Protein AF-I3EHQ7-F1 (afdb_monomer_lite)

pLDDT: mean 79.6, std 16.97, range [41.03, 95.06]

Foldseek 3Di:
DDDPDPDPVVVCPPCLQVVVVPDPDLDQPLLVLLVVCVVVVVPDDPDDDGVNLLVSQVSLVVRCVSQQQWDADPVQWIDGDPPDDDSDPQSVLLSVLCVPDPDIDGPVVLSCLCCQVDPDPVSVSNHDPPSSVVSVVVCVVVVD

Radius of gyration: 16.68 Å; chains: 1; bounding box: 51×44×39 Å

InterPro domains:
  IPR008628 Golgi phosphoprotein 3-like [PF05719] (33-142)
  IPR008628 Golgi phosphoprotein 3-like [PTHR12704] (27-142)
  IPR038261 Golgi phosphoprotein 3-like domain superfamily [G3DSA:1.10.3630.10] (20-144)

Secondary structure (DSSP, 8-state):
----PPPTTTT-TT-HHHHHTT------HHHHHHHHHHHTT----TTS--HHHHHHHHHHHHHHHHTTSEEE-TTSEEEE-TTPPP--HHHHHHHHHHHT-SS-EEHHHHHHHHHT----GGGGGG---SHHHHHHHHHHHTT-

Sequence (144 aa):
MDEFSPRRRDVKQENAFSSLKRLKTDLNLSEILVVFTTASGQLSIPGMYDPISMTLRALLLCELVLRGGITIDSSGIISVRDGYMFIDELHDEVYHNIKKAVNPKPIKSWLLLLNGETYSIKKDKYHIRNTRKRVGKSLVEKKY

Structure (mmCIF, N/CA/C/O backbone):
data_AF-I3EHQ7-F1
#
_entry.id   AF-I3EHQ7-F1
#
loop_
_atom_site.group_PDB
_atom_site.id
_atom_site.type_symbol
_atom_site.label_atom_id
_atom_site.label_alt_id
_atom_site.label_comp_id
_atom_site.label_asym_id
_atom_site.label_entity_id
_atom_site.label_seq_id
_atom_site.pdbx_PDB_ins_code
_atom_site.Cartn_x
_atom_site.Cartn_y
_atom_site.Cartn_z
_atom_site.occupancy
_atom_site.B_iso_or_equiv
_atom_site.auth_seq_id
_atom_site.auth_comp_id
_atom_site.auth_asym_id
_atom_site.auth_atom_id
_atom_site.pdbx_PDB_model_num
ATOM 1 N N . MET A 1 1 ? -33.956 -18.054 -5.847 1.00 41.03 1 MET A N 1
ATOM 2 C CA . MET A 1 1 ? -33.035 -17.352 -4.928 1.00 41.03 1 MET A CA 1
ATOM 3 C C . MET A 1 1 ? -32.114 -18.435 -4.404 1.00 41.03 1 MET A C 1
ATOM 5 O O . MET A 1 1 ? -32.475 -19.112 -3.456 1.00 41.03 1 MET A O 1
ATOM 9 N N . ASP A 1 2 ? -31.026 -18.710 -5.123 1.00 42.16 2 ASP A N 1
ATOM 10 C CA . ASP A 1 2 ? -30.094 -19.769 -4.734 1.00 42.16 2 ASP A CA 1
ATOM 11 C C . ASP A 1 2 ? -29.138 -19.224 -3.678 1.00 42.16 2 ASP A C 1
ATOM 13 O O . ASP A 1 2 ? -28.366 -18.294 -3.917 1.00 42.16 2 ASP A O 1
ATOM 17 N N . GLU A 1 3 ? -29.262 -19.784 -2.483 1.00 50.78 3 GLU A N 1
ATOM 18 C CA . GLU A 1 3 ? -28.433 -19.514 -1.322 1.00 50.78 3 GLU A CA 1
ATOM 19 C C . GLU A 1 3 ? -26.996 -19.957 -1.629 1.00 50.78 3 GLU A C 1
ATOM 21 O O . GLU A 1 3 ? -26.693 -21.146 -1.756 1.00 50.78 3 GLU A O 1
ATOM 26 N N . PHE A 1 4 ? -26.099 -18.985 -1.812 1.00 51.16 4 PHE A N 1
ATOM 27 C CA . PHE A 1 4 ? -24.682 -19.233 -2.053 1.00 51.16 4 PHE A CA 1
ATOM 28 C C . PHE A 1 4 ? -24.035 -19.758 -0.765 1.00 51.16 4 PHE A C 1
ATOM 30 O O . PHE A 1 4 ? -23.437 -19.012 0.005 1.00 51.16 4 PHE 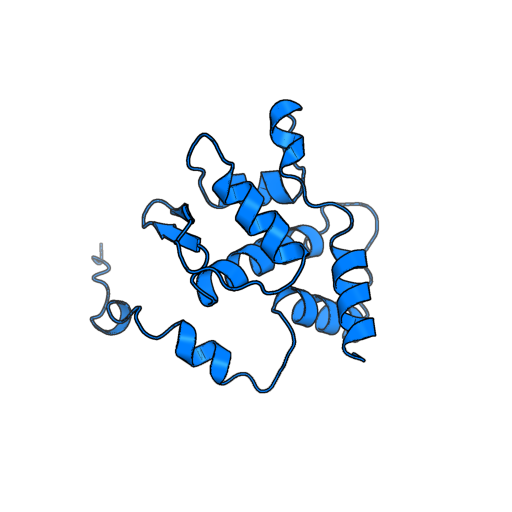A O 1
ATOM 37 N N . SER A 1 5 ? -24.178 -21.058 -0.510 1.00 56.75 5 SER A N 1
ATOM 38 C CA . SER A 1 5 ? -23.420 -21.743 0.534 1.00 56.75 5 SER A CA 1
ATOM 39 C C . SER A 1 5 ? -21.959 -21.885 0.086 1.00 56.75 5 SER A C 1
ATOM 41 O O . SER A 1 5 ? -21.703 -22.538 -0.935 1.00 56.75 5 SER A O 1
ATOM 43 N N . PRO A 1 6 ? -20.982 -21.307 0.811 1.00 49.19 6 PRO A N 1
ATOM 44 C CA . PRO A 1 6 ? -19.573 -21.461 0.469 1.00 49.19 6 PRO A CA 1
ATOM 45 C C . PRO A 1 6 ? -19.185 -22.942 0.537 1.00 49.19 6 PRO A C 1
ATOM 47 O O . PRO A 1 6 ? -19.549 -23.671 1.466 1.00 49.19 6 PRO A O 1
ATOM 50 N N . ARG A 1 7 ? -18.468 -23.431 -0.480 1.00 48.28 7 ARG A N 1
ATOM 51 C CA . ARG A 1 7 ? -18.091 -24.850 -0.554 1.00 48.28 7 ARG A CA 1
ATOM 52 C C . ARG A 1 7 ? -16.990 -25.083 0.478 1.00 48.28 7 ARG A C 1
ATOM 54 O O . ARG A 1 7 ? -16.120 -24.243 0.647 1.00 48.28 7 ARG A O 1
ATOM 61 N N . ARG A 1 8 ? -16.919 -26.268 1.103 1.00 47.69 8 ARG A N 1
ATOM 62 C CA . ARG A 1 8 ? -15.869 -26.642 2.092 1.00 47.69 8 ARG A CA 1
ATOM 63 C C . ARG A 1 8 ? -14.407 -26.402 1.651 1.00 47.69 8 ARG A C 1
ATOM 65 O O . ARG A 1 8 ? -13.508 -26.479 2.482 1.00 47.69 8 ARG A O 1
ATOM 72 N N . ARG A 1 9 ? -14.149 -26.130 0.366 1.00 46.44 9 ARG A N 1
ATOM 73 C CA . ARG A 1 9 ? -12.834 -25.720 -0.156 1.00 46.44 9 ARG A CA 1
ATOM 74 C C . ARG A 1 9 ? -12.467 -24.271 0.190 1.00 46.44 9 ARG A C 1
ATOM 76 O O . ARG A 1 9 ? -11.283 -23.982 0.300 1.00 46.44 9 ARG A O 1
ATOM 83 N N . ASP A 1 10 ? -13.453 -23.422 0.452 1.00 49.75 10 ASP A N 1
ATOM 84 C CA . ASP A 1 10 ? -13.275 -22.002 0.772 1.00 49.75 10 ASP A CA 1
ATOM 85 C C . ASP A 1 10 ? -12.839 -21.787 2.238 1.00 49.75 10 ASP A C 1
ATOM 87 O O . ASP A 1 10 ? -12.419 -20.700 2.617 1.00 49.75 10 ASP A O 1
ATOM 91 N N . VAL A 1 11 ? -12.885 -22.845 3.064 1.00 49.19 11 VAL A N 1
ATOM 92 C CA . VAL A 1 11 ? -12.616 -22.807 4.516 1.00 49.19 11 VAL A CA 1
ATOM 93 C C . VAL A 1 11 ? -11.143 -23.086 4.866 1.00 49.19 11 VAL A C 1
ATOM 95 O O . VAL A 1 11 ? -10.720 -22.847 5.992 1.00 49.19 11 VAL A O 1
ATOM 98 N N . LYS A 1 12 ? -10.301 -23.536 3.923 1.00 44.09 12 LYS A N 1
ATOM 99 C CA . LYS A 1 12 ? -8.861 -23.751 4.185 1.00 44.09 12 LYS A CA 1
ATOM 100 C C . LYS A 1 12 ? -8.020 -22.552 3.754 1.00 44.09 12 LYS A C 1
ATOM 102 O O . LYS A 1 12 ? -7.198 -22.638 2.845 1.00 44.09 12 LYS A O 1
ATOM 107 N N . GLN A 1 13 ? -8.187 -21.439 4.459 1.00 48.31 13 GLN A N 1
ATOM 108 C CA . GLN A 1 13 ? -7.396 -20.216 4.280 1.00 48.31 13 GLN A CA 1
ATOM 109 C C . GLN A 1 13 ? -6.020 -20.276 4.983 1.00 48.31 13 GLN A C 1
ATOM 111 O O . GLN A 1 13 ? -5.472 -19.256 5.386 1.00 48.31 13 GLN A O 1
ATOM 116 N N . GLU A 1 14 ? -5.437 -21.468 5.131 1.00 45.09 14 GLU A N 1
ATOM 117 C CA . GLU A 1 14 ? -4.159 -21.671 5.837 1.00 45.09 14 GLU A CA 1
ATOM 118 C C . GLU A 1 14 ? -2.945 -21.706 4.887 1.00 45.09 14 GLU A C 1
ATOM 120 O O . GLU A 1 14 ? -1.802 -21.664 5.328 1.00 45.09 14 GLU A O 1
ATOM 125 N N . ASN A 1 15 ? -3.171 -21.713 3.566 1.00 45.00 15 ASN A N 1
ATOM 126 C CA . ASN A 1 15 ? -2.122 -21.939 2.562 1.00 45.00 15 ASN A CA 1
ATOM 127 C C . ASN A 1 15 ? -1.864 -20.770 1.594 1.00 45.00 15 ASN A C 1
ATOM 129 O O . ASN A 1 15 ? -1.186 -20.965 0.584 1.00 45.00 15 ASN A O 1
ATOM 133 N N . ALA A 1 16 ? -2.333 -19.549 1.878 1.00 48.56 16 ALA A N 1
ATOM 134 C CA . ALA A 1 16 ? -1.984 -18.388 1.041 1.00 48.56 16 ALA A CA 1
ATOM 135 C C . ALA A 1 16 ? -0.452 -18.200 0.951 1.00 48.56 16 ALA A C 1
ATOM 137 O O . ALA A 1 16 ? 0.097 -17.989 -0.131 1.00 48.56 16 ALA A O 1
ATOM 138 N N . PHE A 1 17 ? 0.247 -18.449 2.064 1.00 47.66 17 PHE A N 1
ATOM 139 C CA . PHE A 1 17 ? 1.709 -18.435 2.144 1.00 47.66 17 PHE A CA 1
ATOM 140 C C . PHE A 1 17 ? 2.405 -19.478 1.249 1.00 47.66 17 PHE A C 1
ATOM 142 O O . PHE A 1 17 ? 3.549 -19.264 0.846 1.00 47.66 17 PHE A O 1
ATOM 149 N N . SER A 1 18 ? 1.763 -20.611 0.931 1.00 52.09 18 SER A N 1
ATOM 150 C CA . SER A 1 18 ? 2.402 -21.687 0.150 1.00 52.09 18 SER A CA 1
ATOM 151 C C . SER A 1 18 ? 2.381 -21.426 -1.358 1.00 52.09 18 SER A C 1
ATOM 153 O O . SER A 1 18 ? 3.224 -21.952 -2.086 1.00 52.09 18 SER A O 1
ATOM 155 N N . SER A 1 19 ? 1.454 -20.586 -1.825 1.00 53.69 19 SER A N 1
ATOM 156 C CA . SER A 1 19 ? 1.273 -20.314 -3.254 1.00 53.69 19 SER A CA 1
ATOM 157 C C . SER A 1 19 ? 2.304 -19.313 -3.781 1.00 53.69 19 SER A C 1
ATOM 159 O O . SER A 1 19 ? 2.872 -19.545 -4.846 1.00 53.69 19 SER A O 1
ATOM 161 N N . LEU A 1 20 ? 2.638 -18.269 -3.008 1.00 55.25 20 LEU A N 1
ATOM 162 C CA . LEU A 1 20 ? 3.712 -17.329 -3.366 1.00 55.25 20 LEU A CA 1
ATOM 163 C C . LEU A 1 20 ? 5.098 -17.989 -3.353 1.00 55.25 20 LEU A C 1
ATOM 165 O O . LEU A 1 20 ? 5.895 -17.725 -4.243 1.00 55.25 20 LEU A O 1
ATOM 169 N N . LYS A 1 21 ? 5.369 -18.922 -2.425 1.00 56.88 21 LYS A N 1
ATOM 170 C CA . LYS A 1 21 ? 6.631 -19.694 -2.405 1.00 56.88 21 LYS A CA 1
ATOM 171 C C . LYS A 1 21 ? 6.870 -20.522 -3.675 1.00 56.88 21 LYS A C 1
ATOM 173 O O . LYS A 1 21 ? 7.989 -20.967 -3.906 1.00 56.88 21 LYS A O 1
ATOM 178 N N . ARG A 1 22 ? 5.826 -20.775 -4.474 1.00 56.75 22 ARG A N 1
ATOM 179 C CA . ARG A 1 22 ? 5.920 -21.514 -5.740 1.00 56.75 22 ARG A CA 1
ATOM 180 C C . ARG A 1 22 ? 6.255 -20.610 -6.932 1.00 56.75 22 ARG A C 1
ATOM 182 O O . ARG A 1 22 ? 6.612 -21.129 -7.989 1.00 56.75 22 ARG A O 1
ATOM 189 N N . LEU A 1 23 ? 6.147 -19.288 -6.789 1.00 60.41 23 LEU A N 1
ATOM 190 C CA . LEU A 1 23 ? 6.585 -18.357 -7.824 1.00 60.41 23 LEU A CA 1
ATOM 191 C C . LEU A 1 23 ? 8.113 -18.391 -7.899 1.00 60.41 23 LEU A C 1
ATOM 193 O O . LEU A 1 23 ? 8.802 -18.141 -6.917 1.00 60.41 23 LEU A O 1
ATOM 197 N N . LYS A 1 24 ? 8.649 -18.710 -9.079 1.00 64.62 24 LYS A N 1
ATOM 198 C CA . LYS A 1 24 ? 10.094 -18.703 -9.360 1.00 64.62 24 LYS A CA 1
ATOM 199 C C . LYS A 1 24 ? 10.612 -17.285 -9.647 1.00 64.62 24 LYS A C 1
ATOM 201 O O . LYS A 1 24 ? 11.421 -17.105 -10.552 1.00 64.62 24 LYS A O 1
ATOM 206 N N . THR A 1 25 ? 10.085 -16.274 -8.963 1.00 72.12 25 THR A N 1
ATOM 207 C CA . THR A 1 25 ? 10.394 -14.867 -9.240 1.00 72.12 25 THR A CA 1
ATOM 208 C C . THR A 1 25 ? 10.566 -14.095 -7.943 1.00 72.12 25 THR A C 1
ATOM 210 O O . THR A 1 25 ? 9.673 -14.119 -7.101 1.00 72.12 25 THR A O 1
ATOM 213 N N . ASP A 1 26 ? 11.649 -13.327 -7.839 1.00 83.00 26 ASP A N 1
ATOM 214 C CA . ASP A 1 26 ? 11.910 -12.406 -6.717 1.00 83.00 26 ASP A CA 1
ATOM 215 C C . ASP A 1 26 ? 11.178 -11.052 -6.873 1.00 83.00 26 ASP A C 1
ATOM 217 O O . ASP A 1 26 ? 11.440 -10.080 -6.152 1.00 83.00 26 ASP A O 1
ATOM 221 N N . LEU A 1 27 ? 10.280 -10.969 -7.859 1.00 88.88 27 LEU A N 1
ATOM 222 C CA . LEU A 1 27 ? 9.496 -9.782 -8.173 1.00 88.88 27 LEU A CA 1
ATOM 223 C C . LEU A 1 27 ? 8.197 -9.741 -7.364 1.00 88.88 27 LEU A C 1
ATOM 225 O O . LEU A 1 27 ? 7.486 -10.739 -7.242 1.00 88.88 27 LEU A O 1
ATOM 229 N N . ASN A 1 28 ? 7.866 -8.553 -6.873 1.00 91.06 28 ASN A N 1
ATOM 230 C CA . ASN A 1 28 ? 6.602 -8.247 -6.216 1.00 91.06 28 ASN A CA 1
ATOM 231 C C . ASN A 1 28 ? 5.501 -8.023 -7.267 1.00 91.06 28 ASN A C 1
ATOM 233 O O . ASN A 1 28 ? 5.779 -7.668 -8.415 1.00 91.06 28 ASN A O 1
ATOM 237 N N . LEU A 1 29 ? 4.227 -8.157 -6.889 1.00 92.12 29 LEU A N 1
ATOM 238 C CA . LEU A 1 29 ? 3.118 -7.990 -7.836 1.00 92.12 29 LEU A CA 1
ATOM 239 C C . LEU A 1 29 ? 3.112 -6.617 -8.535 1.00 92.12 29 LEU A C 1
ATOM 241 O O . LEU A 1 29 ? 2.819 -6.526 -9.728 1.00 92.12 29 LEU A O 1
ATOM 245 N N . SER A 1 30 ? 3.462 -5.549 -7.816 1.00 91.12 30 SER A N 1
ATOM 246 C CA . SER A 1 30 ? 3.559 -4.192 -8.371 1.00 91.12 30 SER A CA 1
ATOM 247 C C . SER A 1 30 ? 4.677 -4.050 -9.413 1.00 91.12 30 SER A C 1
ATOM 249 O O . SER A 1 30 ? 4.495 -3.353 -10.410 1.00 91.12 30 SER A O 1
ATOM 251 N N . GLU A 1 31 ? 5.803 -4.735 -9.217 1.00 91.38 31 GLU A N 1
ATOM 252 C CA . GLU A 1 31 ? 6.927 -4.791 -10.158 1.00 91.38 31 GLU A CA 1
ATOM 253 C C . GLU A 1 31 ? 6.551 -5.568 -11.422 1.00 91.38 31 GLU A C 1
ATOM 255 O O . GLU A 1 31 ? 6.781 -5.082 -12.528 1.00 91.38 31 GLU A O 1
ATOM 260 N N . ILE A 1 32 ? 5.891 -6.722 -11.263 1.00 91.50 32 ILE A N 1
ATOM 261 C CA . ILE A 1 32 ? 5.397 -7.543 -12.379 1.00 91.50 32 ILE A CA 1
ATOM 262 C C . ILE A 1 32 ? 4.459 -6.729 -13.277 1.00 91.50 32 ILE A C 1
ATOM 264 O O . ILE A 1 32 ? 4.594 -6.758 -14.501 1.00 91.50 32 ILE A O 1
ATOM 268 N N . LEU A 1 33 ? 3.539 -5.959 -12.684 1.00 90.25 33 LEU A N 1
ATOM 269 C CA . LEU A 1 33 ? 2.658 -5.079 -13.452 1.00 90.25 33 LEU A CA 1
ATOM 270 C C . LEU A 1 33 ? 3.460 -4.074 -14.282 1.00 90.25 33 LEU A C 1
ATOM 272 O O . LEU A 1 33 ? 3.172 -3.903 -15.465 1.00 90.25 33 LEU A O 1
ATOM 276 N N . VAL A 1 34 ? 4.455 -3.414 -13.680 1.00 88.44 34 VAL A N 1
ATOM 277 C CA . VAL A 1 34 ? 5.272 -2.426 -14.394 1.00 88.44 34 VAL A CA 1
ATOM 278 C C . VAL A 1 34 ? 5.993 -3.080 -15.569 1.00 88.44 34 VAL A C 1
ATOM 280 O O . VAL A 1 34 ? 5.874 -2.566 -16.677 1.00 88.44 34 VAL A O 1
ATOM 283 N N . VAL A 1 35 ? 6.626 -4.239 -15.369 1.00 88.62 35 VAL A N 1
ATOM 284 C CA . VAL A 1 35 ? 7.294 -4.999 -16.442 1.00 88.62 35 VAL A CA 1
ATOM 285 C C . VAL A 1 35 ? 6.329 -5.344 -17.584 1.00 88.62 35 VAL A C 1
ATOM 287 O O . VAL 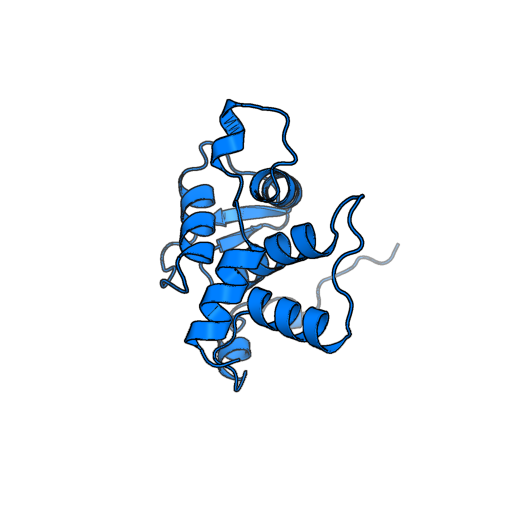A 1 35 ? 6.666 -5.188 -18.755 1.00 88.62 35 VAL A O 1
ATOM 290 N N . PHE A 1 36 ? 5.099 -5.764 -17.280 1.00 87.00 36 PHE A N 1
ATOM 291 C CA . PHE A 1 36 ? 4.106 -6.069 -18.319 1.00 87.00 36 PHE A CA 1
ATOM 292 C C . PHE A 1 36 ? 3.638 -4.822 -19.074 1.00 87.00 36 PHE A C 1
ATOM 294 O O . PHE A 1 36 ? 3.464 -4.854 -20.295 1.00 87.00 36 PHE A O 1
ATOM 301 N N . THR A 1 37 ? 3.456 -3.704 -18.373 1.00 83.62 37 THR A N 1
ATOM 302 C CA . THR A 1 37 ? 3.050 -2.442 -19.009 1.00 83.62 37 THR A CA 1
ATOM 303 C C . THR A 1 37 ? 4.158 -1.831 -19.868 1.00 83.62 37 THR A C 1
ATOM 305 O O . THR A 1 37 ? 3.870 -1.279 -20.927 1.00 83.62 37 THR A O 1
ATOM 308 N N . THR A 1 38 ? 5.429 -1.968 -19.472 1.00 79.31 38 THR A N 1
ATOM 309 C CA . THR A 1 38 ? 6.563 -1.488 -20.276 1.00 79.31 38 THR A CA 1
ATOM 310 C C . T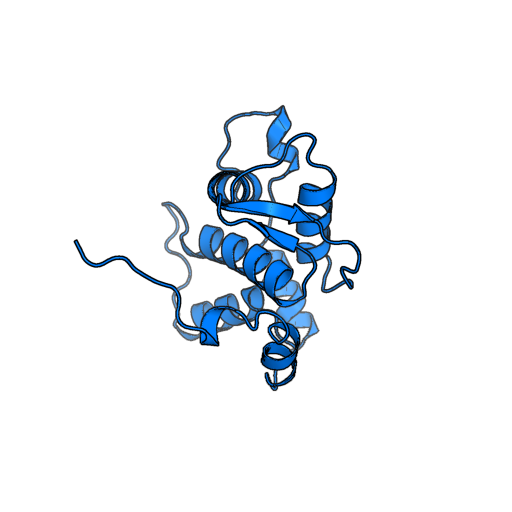HR A 1 38 ? 6.795 -2.372 -21.499 1.00 79.31 38 THR A C 1
ATOM 312 O O . THR A 1 38 ? 7.011 -1.842 -22.586 1.00 79.31 38 THR A O 1
ATOM 315 N N . ALA A 1 39 ? 6.670 -3.696 -21.363 1.00 79.06 39 ALA A N 1
ATOM 316 C CA . ALA A 1 39 ? 6.816 -4.636 -22.477 1.00 79.06 39 ALA A CA 1
ATOM 317 C C . ALA A 1 39 ? 5.733 -4.472 -23.558 1.00 79.06 39 ALA A C 1
ATOM 319 O O . ALA A 1 39 ? 5.997 -4.674 -24.740 1.00 79.06 39 ALA A O 1
ATOM 320 N N . SER A 1 40 ? 4.516 -4.086 -23.170 1.00 70.75 40 SER A N 1
ATOM 321 C CA . SER A 1 40 ? 3.396 -3.867 -24.098 1.00 70.75 40 SER A CA 1
ATOM 322 C C . SER A 1 40 ? 3.418 -2.499 -24.791 1.00 70.75 40 SER A C 1
ATOM 324 O O . SER A 1 40 ? 2.550 -2.223 -25.618 1.00 70.75 40 SER A O 1
ATOM 326 N N . GLY A 1 41 ? 4.379 -1.624 -24.468 1.00 63.94 41 GLY A N 1
ATOM 327 C CA . GLY A 1 41 ? 4.449 -0.273 -25.031 1.00 63.94 41 GLY A CA 1
ATOM 328 C C . GLY A 1 41 ? 3.322 0.658 -24.567 1.00 63.94 41 GLY A C 1
ATOM 329 O O . GLY A 1 41 ? 3.216 1.776 -25.071 1.00 63.94 41 GLY A O 1
ATOM 330 N N . GLN A 1 42 ? 2.502 0.246 -23.588 1.00 58.44 42 GLN A N 1
ATOM 331 C CA . GLN A 1 42 ? 1.534 1.111 -22.909 1.00 58.44 42 GLN A CA 1
ATOM 332 C C . GLN A 1 42 ? 2.264 2.064 -21.951 1.00 58.44 42 GLN A C 1
ATOM 334 O O . GLN A 1 42 ? 2.147 2.001 -20.728 1.00 58.44 42 GLN A O 1
ATOM 339 N N . LEU A 1 43 ? 3.026 2.993 -22.524 1.00 54.09 43 LEU A N 1
ATOM 340 C CA . LEU A 1 43 ? 3.456 4.202 -21.837 1.00 54.09 43 LEU A CA 1
ATOM 341 C C . LEU A 1 43 ?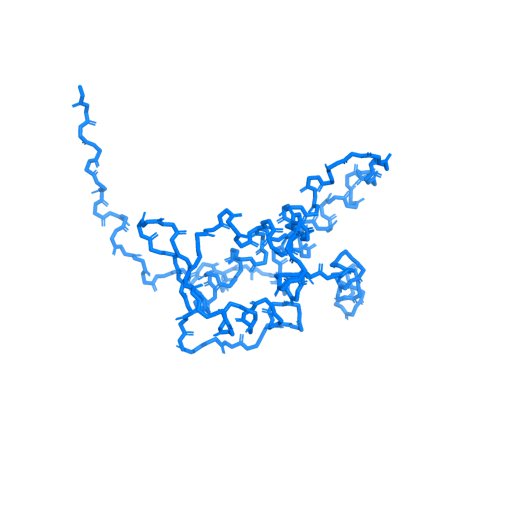 2.214 5.073 -21.665 1.00 54.09 43 LEU A C 1
ATOM 343 O O . LEU A 1 43 ? 1.644 5.564 -22.634 1.00 54.09 43 LEU A O 1
ATOM 347 N N . SER A 1 44 ? 1.764 5.176 -20.416 1.00 52.56 44 SER A N 1
ATOM 348 C CA . SER A 1 44 ? 0.621 5.966 -19.955 1.00 52.56 44 SER A CA 1
ATOM 349 C C . SER A 1 44 ? 0.289 7.163 -20.847 1.00 52.56 44 SER A C 1
ATOM 351 O O . SER A 1 44 ? 1.104 8.079 -20.970 1.00 52.56 44 SER A O 1
ATOM 353 N N . ILE A 1 45 ? -0.927 7.180 -21.394 1.00 43.25 45 ILE A N 1
ATOM 354 C CA . ILE A 1 45 ? -1.508 8.373 -22.011 1.00 43.25 45 ILE A CA 1
ATOM 355 C C . ILE A 1 45 ? -1.558 9.459 -20.921 1.00 43.25 45 ILE A C 1
ATOM 357 O O . ILE A 1 45 ? -2.197 9.246 -19.886 1.00 43.25 45 ILE A O 1
ATOM 361 N N . PRO A 1 46 ? -0.873 10.601 -21.086 1.00 42.19 46 PRO A N 1
ATOM 362 C CA . PRO A 1 46 ? -0.928 11.674 -20.107 1.00 42.19 46 PRO A CA 1
ATOM 363 C C . PRO A 1 46 ? -2.290 12.376 -20.211 1.00 42.19 46 PRO A C 1
ATOM 365 O O . PRO A 1 46 ? -2.638 12.878 -21.276 1.00 42.19 46 PRO A O 1
ATOM 368 N N . GLY A 1 47 ? -3.061 12.432 -19.117 1.00 47.25 47 GLY A N 1
ATOM 369 C CA . GLY A 1 47 ? -4.187 13.375 -19.025 1.00 47.25 47 GLY A CA 1
ATOM 370 C C . GLY A 1 47 ? -5.416 12.973 -18.207 1.00 47.25 47 GLY A C 1
ATOM 371 O O . GLY A 1 47 ? -6.156 13.861 -17.802 1.00 47.25 47 GLY A O 1
ATOM 372 N N . MET A 1 48 ? -5.655 11.694 -17.910 1.00 48.47 48 MET A N 1
ATOM 373 C CA . MET A 1 48 ? -6.840 11.257 -17.147 1.00 48.47 48 MET A CA 1
ATOM 374 C C . MET A 1 48 ? -6.512 10.051 -16.274 1.00 48.47 48 MET A C 1
ATOM 376 O O . MET A 1 48 ? -5.707 9.227 -16.698 1.00 48.47 48 MET A O 1
ATOM 380 N N . TYR A 1 49 ? -7.131 9.987 -15.080 1.00 55.34 49 TYR A N 1
ATOM 381 C CA . TYR A 1 49 ? -7.161 8.859 -14.131 1.00 55.34 49 TYR A CA 1
ATOM 382 C C . TYR A 1 49 ? -6.280 7.689 -14.550 1.00 55.34 49 TYR A C 1
ATOM 384 O O . TYR A 1 49 ? -6.728 6.826 -15.292 1.00 55.34 49 TYR A O 1
ATOM 392 N N . ASP A 1 50 ? -5.027 7.682 -14.107 1.00 75.44 50 ASP A N 1
ATOM 393 C CA . ASP A 1 50 ? -4.067 6.662 -14.503 1.00 75.44 50 ASP A CA 1
ATOM 394 C C . ASP A 1 50 ? -4.465 5.319 -13.866 1.00 75.44 50 ASP A C 1
ATOM 396 O O . ASP A 1 50 ? -4.201 5.119 -12.672 1.00 75.44 50 ASP A O 1
ATOM 400 N N . PRO A 1 51 ? -5.113 4.390 -14.606 1.00 82.12 51 PRO A N 1
ATOM 401 C CA . PRO A 1 51 ? -5.636 3.165 -14.010 1.00 82.12 51 PRO A CA 1
ATOM 402 C C . PRO A 1 51 ? -4.491 2.336 -13.432 1.00 82.12 51 PRO A C 1
ATOM 404 O O . PRO A 1 51 ? -4.644 1.726 -12.381 1.00 82.12 51 PRO A O 1
ATOM 407 N N . ILE A 1 52 ? -3.303 2.424 -14.040 1.00 85.19 52 ILE A N 1
ATOM 408 C CA . ILE A 1 52 ? -2.076 1.794 -13.557 1.00 85.19 52 ILE A CA 1
ATOM 409 C C . ILE A 1 52 ? -1.713 2.320 -12.163 1.00 85.19 52 ILE A C 1
ATOM 411 O O . ILE A 1 52 ? -1.288 1.539 -11.316 1.00 85.19 52 ILE A O 1
ATOM 415 N N . SER A 1 53 ? -1.903 3.614 -11.877 1.00 87.06 53 SER A N 1
ATOM 416 C CA . SER A 1 53 ? -1.644 4.167 -10.542 1.00 87.06 53 SER A CA 1
ATOM 417 C C . SER A 1 53 ? -2.519 3.494 -9.487 1.00 87.06 53 SER A C 1
ATOM 419 O O . SER A 1 53 ? -1.993 3.047 -8.464 1.00 87.06 53 SER A O 1
ATOM 421 N N . MET A 1 54 ? -3.821 3.358 -9.753 1.00 89.06 54 MET A N 1
ATOM 422 C CA . MET A 1 54 ? -4.762 2.683 -8.854 1.00 89.06 54 MET A CA 1
ATOM 423 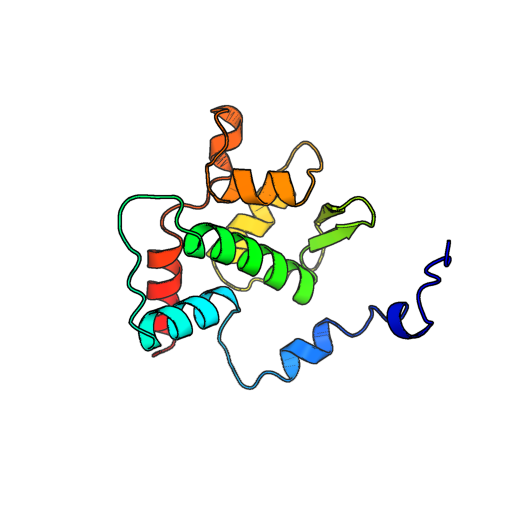C C . MET A 1 54 ? -4.477 1.186 -8.738 1.00 89.06 54 MET A C 1
ATOM 425 O O . MET A 1 54 ? -4.457 0.653 -7.626 1.00 89.06 54 MET A O 1
ATOM 429 N N . THR A 1 55 ? -4.181 0.517 -9.854 1.00 91.69 55 THR A N 1
ATOM 430 C CA . THR A 1 55 ? -3.806 -0.900 -9.863 1.00 91.69 55 THR A CA 1
ATOM 431 C C . THR A 1 55 ? -2.553 -1.137 -9.029 1.00 91.69 55 THR A C 1
ATOM 433 O O . THR A 1 55 ? -2.535 -2.073 -8.239 1.00 91.69 55 THR A O 1
ATOM 436 N N . LEU A 1 56 ? -1.543 -0.263 -9.098 1.00 92.38 56 LEU A N 1
ATOM 437 C CA . LEU A 1 56 ? -0.357 -0.373 -8.245 1.00 92.38 56 LEU A CA 1
ATOM 438 C C . LEU A 1 56 ? -0.720 -0.350 -6.754 1.00 92.38 56 LEU A C 1
ATOM 440 O O . LEU A 1 56 ? -0.208 -1.172 -6.003 1.00 92.38 56 LEU A O 1
ATOM 444 N N . ARG A 1 57 ? -1.633 0.529 -6.312 1.00 94.19 57 ARG A N 1
ATOM 445 C CA . ARG A 1 57 ? -2.062 0.580 -4.896 1.00 94.19 57 ARG A CA 1
ATOM 446 C C . ARG A 1 57 ? -2.815 -0.682 -4.498 1.00 94.19 57 ARG A C 1
ATOM 448 O O . ARG A 1 57 ? -2.598 -1.198 -3.404 1.00 94.19 57 ARG A O 1
ATOM 455 N N . ALA A 1 58 ? -3.670 -1.185 -5.384 1.00 94.69 58 ALA A N 1
ATOM 456 C CA . ALA A 1 58 ? -4.368 -2.442 -5.162 1.00 94.69 58 ALA A CA 1
ATOM 457 C C . ALA A 1 58 ? -3.385 -3.611 -5.029 1.00 94.69 58 ALA A C 1
ATOM 459 O O . ALA A 1 58 ? -3.508 -4.393 -4.093 1.00 94.69 58 ALA A O 1
ATOM 460 N N . LEU A 1 59 ? -2.369 -3.688 -5.893 1.00 95.06 59 LEU A N 1
ATOM 461 C CA . LEU A 1 59 ? -1.362 -4.747 -5.840 1.00 95.06 59 LEU A CA 1
ATOM 462 C C . LEU A 1 59 ? -0.489 -4.674 -4.584 1.00 95.06 59 LEU A C 1
ATOM 464 O O . LEU A 1 59 ? -0.209 -5.721 -4.011 1.00 95.06 59 LEU A O 1
ATOM 468 N N . LEU A 1 60 ? -0.136 -3.475 -4.103 1.00 94.62 60 LEU A N 1
ATOM 469 C CA . LEU A 1 60 ? 0.557 -3.314 -2.815 1.00 94.62 60 LEU A CA 1
ATOM 470 C C . LEU A 1 60 ? -0.266 -3.900 -1.656 1.00 94.62 60 LEU A C 1
ATOM 472 O O . LEU A 1 60 ? 0.265 -4.620 -0.813 1.00 94.62 60 LEU A O 1
ATOM 476 N N . LEU A 1 61 ? -1.575 -3.627 -1.620 1.00 94.62 61 LEU A N 1
ATOM 477 C CA . LEU A 1 61 ? -2.468 -4.201 -0.608 1.00 94.62 61 LEU A CA 1
ATOM 478 C C . LEU A 1 61 ? -2.616 -5.720 -0.775 1.00 94.62 61 LEU A C 1
ATOM 480 O O . LEU A 1 61 ? -2.573 -6.442 0.218 1.00 94.62 61 LEU A O 1
ATOM 484 N N . CYS A 1 62 ? -2.752 -6.216 -2.008 1.00 94.62 62 CYS A N 1
ATOM 485 C CA . CYS A 1 62 ? -2.821 -7.651 -2.286 1.00 94.62 62 CYS A CA 1
ATOM 486 C C . CYS A 1 62 ? -1.569 -8.385 -1.794 1.00 94.62 62 CYS A C 1
ATOM 488 O O . CYS A 1 62 ? -1.692 -9.412 -1.132 1.00 94.62 62 CYS A O 1
ATOM 490 N N . GLU A 1 63 ? -0.375 -7.855 -2.064 1.00 92.19 63 GLU A N 1
ATOM 491 C CA . GLU A 1 63 ? 0.889 -8.447 -1.616 1.00 92.19 63 GLU A CA 1
ATOM 492 C C . GLU A 1 63 ? 0.951 -8.536 -0.082 1.00 92.19 63 GLU A C 1
ATOM 494 O O . GLU A 1 63 ? 1.303 -9.580 0.471 1.00 92.19 63 GLU A O 1
ATOM 499 N N . LEU A 1 64 ? 0.529 -7.474 0.616 1.00 92.12 64 LEU A N 1
ATOM 500 C CA . LEU A 1 64 ? 0.460 -7.455 2.079 1.00 92.12 64 LEU A CA 1
ATOM 501 C C . LEU A 1 64 ? -0.519 -8.499 2.635 1.00 92.12 64 LEU A C 1
ATOM 503 O O . LEU A 1 64 ? -0.237 -9.094 3.675 1.00 92.12 64 LEU A O 1
ATOM 507 N N . VAL A 1 65 ? -1.648 -8.744 1.961 1.00 92.25 65 VAL A N 1
ATOM 508 C CA . VAL A 1 65 ? -2.592 -9.810 2.343 1.00 92.25 65 VAL A CA 1
ATOM 509 C C . VAL A 1 65 ? -1.967 -11.185 2.126 1.00 92.25 65 VAL A C 1
ATOM 511 O O . VAL A 1 65 ? -1.997 -12.028 3.021 1.00 92.25 65 VAL A O 1
ATOM 514 N N . LEU A 1 66 ? -1.375 -11.418 0.952 1.00 89.50 66 LEU A N 1
ATOM 515 C CA . LEU A 1 66 ? -0.807 -12.718 0.584 1.00 89.50 66 LEU A CA 1
ATOM 516 C C . LEU A 1 66 ? 0.376 -13.115 1.476 1.00 89.50 66 LEU A C 1
ATOM 518 O O . LEU A 1 66 ? 0.542 -14.294 1.788 1.00 89.50 66 LEU A O 1
ATOM 522 N N . ARG A 1 67 ? 1.162 -12.134 1.928 1.00 86.62 67 ARG A N 1
ATOM 523 C CA . ARG A 1 67 ? 2.262 -12.319 2.889 1.00 86.62 67 ARG A CA 1
ATOM 524 C C . ARG A 1 67 ? 1.815 -12.231 4.349 1.00 86.62 67 ARG A C 1
ATOM 526 O O . ARG A 1 67 ? 2.648 -12.255 5.246 1.00 86.62 67 ARG A O 1
ATOM 533 N N . GLY A 1 68 ? 0.511 -12.122 4.601 1.00 87.25 68 GLY A N 1
ATOM 534 C CA . GLY A 1 68 ? -0.071 -12.155 5.940 1.00 87.25 68 GLY A CA 1
ATOM 535 C C . GLY A 1 68 ? 0.243 -10.947 6.825 1.00 87.25 68 GLY A C 1
ATOM 536 O O . GLY A 1 68 ? 0.078 -11.052 8.035 1.00 87.25 68 GLY A O 1
ATOM 537 N N . GLY A 1 69 ? 0.673 -9.815 6.259 1.00 88.94 69 GLY A N 1
ATOM 538 C CA . GLY A 1 69 ? 0.852 -8.569 7.011 1.00 88.94 69 GLY A CA 1
ATOM 539 C C . GLY A 1 69 ? -0.475 -7.883 7.338 1.00 88.94 69 GLY A C 1
ATOM 540 O O . GLY A 1 69 ? -0.634 -7.287 8.400 1.00 88.94 69 GLY A O 1
ATOM 541 N N . ILE A 1 70 ? -1.465 -7.993 6.452 1.00 92.75 70 ILE A N 1
ATOM 542 C CA . ILE A 1 70 ? -2.811 -7.457 6.685 1.00 92.75 70 ILE A CA 1
ATOM 543 C C . ILE A 1 70 ? -3.874 -8.521 6.423 1.00 92.75 70 ILE A C 1
ATOM 545 O O . ILE A 1 70 ? -3.653 -9.498 5.711 1.00 92.75 70 ILE A O 1
ATOM 549 N N . THR A 1 71 ? -5.048 -8.318 7.004 1.00 92.12 71 THR A N 1
ATOM 550 C CA . THR A 1 71 ? -6.224 -9.173 6.837 1.00 92.12 71 THR A CA 1
ATOM 551 C C . THR A 1 71 ? -7.406 -8.336 6.386 1.00 92.12 71 THR A C 1
ATOM 553 O O . THR A 1 71 ? -7.492 -7.143 6.689 1.00 92.12 71 THR A O 1
ATOM 556 N N . ILE A 1 72 ? -8.296 -8.970 5.634 1.00 92.56 72 ILE A N 1
ATOM 557 C CA . ILE A 1 72 ? -9.533 -8.372 5.152 1.00 92.56 72 ILE A CA 1
ATOM 558 C C . ILE A 1 72 ? -10.676 -9.141 5.801 1.00 92.56 72 ILE A C 1
ATOM 560 O O . ILE A 1 72 ? -10.780 -10.353 5.619 1.00 92.56 72 ILE A O 1
ATOM 564 N N . ASP A 1 73 ? -11.508 -8.437 6.560 1.00 91.38 73 ASP A N 1
ATOM 565 C CA . ASP A 1 73 ? -12.731 -9.005 7.123 1.00 91.38 73 ASP A CA 1
ATOM 566 C C . ASP A 1 73 ? -13.827 -9.151 6.049 1.00 91.38 73 ASP A C 1
ATOM 568 O O . ASP A 1 73 ? -13.798 -8.490 5.010 1.00 91.38 73 ASP A O 1
ATOM 572 N N . SER A 1 74 ? -14.834 -9.978 6.329 1.00 88.44 74 SER A N 1
ATOM 573 C CA . SER A 1 74 ? -16.074 -10.136 5.558 1.00 88.44 74 SER A CA 1
ATOM 574 C C . SER A 1 74 ? -16.762 -8.806 5.210 1.00 88.44 74 SER A C 1
ATOM 576 O O . SER A 1 74 ? -17.331 -8.668 4.130 1.00 88.44 74 SER A O 1
ATOM 578 N N . SER A 1 75 ? -16.627 -7.791 6.070 1.00 88.38 75 SER A N 1
ATOM 579 C CA . SER A 1 75 ? -17.135 -6.428 5.848 1.00 88.38 75 SER A CA 1
ATOM 580 C C . SER A 1 75 ? -16.249 -5.569 4.925 1.00 88.38 75 SER A C 1
ATOM 582 O O . SER A 1 75 ? -16.513 -4.382 4.724 1.00 88.38 75 SER A O 1
ATOM 584 N N . GLY A 1 76 ? -15.151 -6.119 4.400 1.00 89.06 76 GLY A N 1
ATOM 585 C CA . GLY A 1 76 ? -14.174 -5.404 3.576 1.00 89.06 76 GLY A CA 1
ATOM 586 C C . GLY A 1 76 ? -13.302 -4.414 4.356 1.00 89.06 76 GLY A C 1
ATOM 587 O O . GLY A 1 76 ? -12.733 -3.498 3.757 1.00 89.06 76 GLY A O 1
ATOM 588 N N . ILE A 1 77 ? -13.215 -4.559 5.682 1.00 93.12 77 ILE A N 1
ATOM 589 C CA . ILE A 1 77 ? -12.371 -3.738 6.560 1.00 93.12 77 ILE A CA 1
ATOM 590 C C . ILE A 1 77 ? -10.965 -4.335 6.608 1.00 93.12 77 ILE A C 1
ATOM 592 O O . ILE A 1 77 ? -10.808 -5.545 6.763 1.00 93.12 77 ILE A O 1
ATOM 596 N N . ILE A 1 78 ? -9.950 -3.477 6.476 1.00 93.44 78 ILE A N 1
ATOM 597 C CA . ILE A 1 78 ? -8.543 -3.883 6.554 1.00 93.44 78 ILE A CA 1
ATOM 598 C C . ILE A 1 78 ? -8.034 -3.733 7.988 1.00 93.44 78 ILE A C 1
ATOM 600 O O . ILE A 1 78 ? -8.108 -2.638 8.555 1.00 93.44 78 ILE A O 1
ATOM 604 N N . SER A 1 79 ? -7.446 -4.808 8.513 1.00 91.81 79 SER A N 1
ATOM 605 C CA . SER A 1 79 ? -6.819 -4.874 9.838 1.00 91.81 79 SER A CA 1
ATOM 606 C C . SER A 1 79 ? -5.388 -5.401 9.743 1.00 91.81 79 SER A C 1
ATOM 608 O O . SER A 1 79 ? -5.092 -6.289 8.942 1.00 91.81 79 SER A O 1
ATOM 610 N N . VAL A 1 80 ? -4.491 -4.863 10.569 1.00 92.81 80 VAL A N 1
ATOM 611 C CA . VAL A 1 80 ? -3.084 -5.290 10.637 1.00 92.81 80 VAL A CA 1
ATOM 612 C C . VAL A 1 80 ? -2.960 -6.606 11.399 1.00 92.81 80 VAL A C 1
ATOM 614 O O . VAL A 1 80 ? -3.662 -6.813 12.385 1.00 92.81 80 VAL A O 1
ATOM 617 N N . ARG A 1 81 ? -2.052 -7.478 10.954 1.00 88.69 81 ARG A N 1
ATOM 618 C CA . ARG A 1 81 ? -1.654 -8.687 11.676 1.00 88.69 81 ARG A CA 1
ATOM 619 C C . ARG A 1 81 ? -0.213 -8.544 12.166 1.00 88.69 81 ARG A C 1
ATOM 621 O O . ARG A 1 81 ? 0.667 -8.131 11.414 1.00 88.69 81 ARG A O 1
ATOM 628 N N . ASP A 1 82 ? 0.029 -8.918 13.418 1.00 77.25 82 ASP A N 1
ATOM 629 C CA . ASP A 1 82 ? 1.384 -8.995 13.959 1.00 77.25 82 ASP A CA 1
ATOM 630 C C . ASP A 1 82 ? 2.122 -10.195 13.343 1.00 77.25 82 ASP A C 1
ATOM 632 O O . ASP A 1 82 ? 1.585 -11.301 13.277 1.00 77.25 82 ASP A O 1
ATOM 636 N N . GLY A 1 83 ? 3.334 -9.963 12.831 1.00 77.75 83 GLY A N 1
ATOM 637 C CA . GLY A 1 83 ? 4.104 -10.959 12.070 1.00 77.75 83 GLY A CA 1
ATOM 638 C C . GLY A 1 83 ? 4.443 -10.562 10.629 1.00 77.75 83 GLY A C 1
ATOM 639 O O . GLY A 1 83 ? 4.959 -11.389 9.882 1.00 77.75 83 GLY A O 1
ATOM 640 N N . TYR A 1 84 ? 4.184 -9.313 10.228 1.00 84.94 84 TYR A N 1
ATOM 641 C CA . TYR A 1 84 ? 4.682 -8.776 8.960 1.00 84.94 84 TYR A CA 1
ATOM 642 C C . TYR A 1 84 ? 6.217 -8.824 8.899 1.00 84.94 84 TYR A C 1
ATOM 644 O O . TYR A 1 84 ? 6.903 -8.237 9.737 1.00 84.94 84 TYR A O 1
ATOM 652 N N . MET A 1 85 ? 6.742 -9.507 7.882 1.00 85.88 85 MET A N 1
ATOM 653 C CA . MET A 1 85 ? 8.155 -9.474 7.515 1.00 85.88 85 MET A CA 1
ATOM 654 C C . MET A 1 85 ? 8.373 -8.379 6.472 1.00 85.88 85 MET A C 1
ATOM 656 O O . MET A 1 85 ? 7.619 -8.295 5.503 1.00 85.88 85 MET A O 1
ATOM 660 N N . PHE A 1 86 ? 9.417 -7.572 6.659 1.00 87.25 86 PHE A N 1
ATOM 661 C CA . PHE A 1 86 ? 9.796 -6.517 5.722 1.00 87.25 86 PHE A CA 1
ATOM 662 C C . PHE A 1 86 ? 9.970 -7.067 4.294 1.00 87.25 86 PHE A C 1
ATOM 664 O O . PHE A 1 86 ? 10.661 -8.066 4.091 1.00 87.25 86 PHE A O 1
ATOM 671 N N . ILE A 1 87 ? 9.335 -6.406 3.321 1.00 86.94 87 ILE A N 1
ATOM 672 C CA . ILE A 1 87 ? 9.384 -6.757 1.892 1.00 86.94 87 ILE A CA 1
ATOM 673 C C . ILE A 1 87 ? 10.291 -5.774 1.154 1.00 86.94 87 ILE A C 1
ATOM 675 O O . ILE A 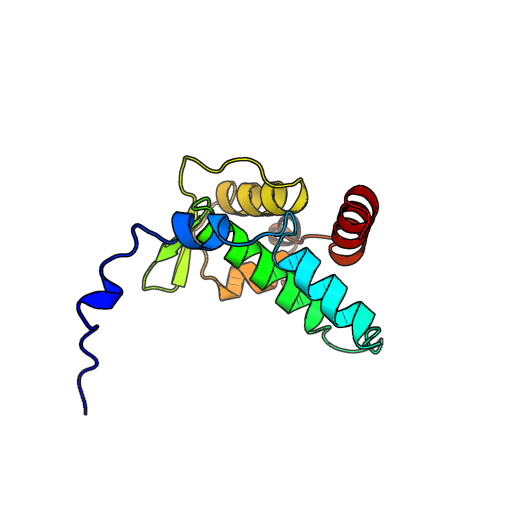1 87 ? 11.322 -6.146 0.606 1.00 86.94 87 ILE A O 1
ATOM 679 N N . ASP A 1 88 ? 9.870 -4.514 1.141 1.00 90.81 88 ASP A N 1
ATOM 680 C CA . ASP A 1 88 ? 10.572 -3.366 0.595 1.00 90.81 88 ASP A CA 1
ATOM 681 C C . ASP A 1 88 ? 10.056 -2.101 1.306 1.00 90.81 88 ASP A C 1
ATOM 683 O O . ASP A 1 88 ? 9.076 -2.138 2.060 1.00 90.81 88 ASP A O 1
ATOM 687 N N . GLU A 1 89 ? 10.706 -0.965 1.055 1.00 92.19 89 GLU A N 1
ATOM 688 C CA . GLU A 1 89 ? 10.343 0.319 1.668 1.00 92.19 89 GLU A CA 1
ATOM 689 C C . GLU A 1 89 ? 8.912 0.772 1.333 1.00 92.19 89 GLU A C 1
ATOM 691 O O . GLU A 1 89 ? 8.301 1.523 2.092 1.00 92.19 89 GLU A O 1
ATOM 696 N N . LEU A 1 90 ? 8.380 0.371 0.175 1.00 93.88 90 LEU A N 1
ATOM 697 C CA . LEU A 1 90 ? 7.085 0.826 -0.322 1.00 93.88 90 LEU A CA 1
ATOM 698 C C . LEU A 1 90 ? 5.942 0.090 0.386 1.00 93.88 90 LEU A C 1
ATOM 700 O O . LEU A 1 90 ? 4.987 0.716 0.841 1.00 93.88 90 LEU A O 1
ATOM 704 N N . HIS A 1 91 ? 6.053 -1.230 0.511 1.00 94.50 91 HIS A N 1
ATOM 705 C CA . HIS A 1 91 ? 5.118 -2.062 1.256 1.00 94.50 91 HIS A CA 1
ATOM 706 C C . HIS A 1 91 ? 5.196 -1.777 2.754 1.00 94.50 91 HIS A C 1
ATOM 708 O O . HIS A 1 91 ? 4.153 -1.734 3.407 1.00 94.50 91 HIS A O 1
ATOM 714 N N . ASP A 1 92 ? 6.397 -1.533 3.291 1.00 94.06 92 ASP A N 1
ATOM 715 C CA . ASP A 1 92 ? 6.561 -1.175 4.701 1.00 94.06 92 ASP A CA 1
ATOM 716 C C . ASP A 1 92 ? 5.881 0.162 5.024 1.00 94.06 92 ASP A C 1
ATOM 718 O O . ASP A 1 92 ? 5.125 0.251 5.990 1.00 94.06 92 ASP A O 1
ATOM 722 N N . GLU A 1 93 ? 6.019 1.174 4.162 1.00 94.81 93 GLU A N 1
ATOM 723 C CA . GLU A 1 93 ? 5.302 2.444 4.315 1.00 94.81 93 GLU A CA 1
ATOM 724 C C . GLU A 1 93 ? 3.777 2.251 4.325 1.00 94.81 93 GLU A C 1
ATOM 726 O O . GLU A 1 93 ? 3.085 2.794 5.192 1.00 94.81 93 GLU A O 1
ATOM 731 N N . VAL A 1 94 ? 3.237 1.442 3.404 1.00 94.69 94 VAL A N 1
ATOM 732 C CA . VAL A 1 94 ? 1.796 1.135 3.353 1.00 94.69 94 VAL A CA 1
ATOM 733 C C . VAL A 1 94 ? 1.345 0.400 4.614 1.00 94.69 94 VAL A C 1
ATOM 735 O O . VAL A 1 94 ? 0.358 0.796 5.236 1.00 94.69 94 VAL A O 1
ATOM 738 N N . TYR A 1 95 ? 2.072 -0.637 5.027 1.00 94.94 95 TYR A N 1
ATOM 739 C CA . TYR A 1 95 ? 1.783 -1.394 6.242 1.00 94.94 95 TYR A CA 1
ATOM 740 C C . TYR A 1 95 ? 1.761 -0.481 7.474 1.00 94.94 95 TYR A C 1
ATOM 742 O O . TYR A 1 95 ? 0.821 -0.503 8.274 1.00 94.94 95 TYR A O 1
ATOM 750 N N . HIS A 1 96 ? 2.755 0.397 7.591 1.00 93.31 96 HIS A N 1
ATOM 751 C CA . HIS A 1 96 ? 2.886 1.312 8.713 1.00 93.31 96 HIS A CA 1
ATOM 752 C C . HIS A 1 96 ? 1.809 2.411 8.702 1.00 93.31 96 HIS A C 1
ATOM 754 O O . HIS A 1 96 ? 1.328 2.822 9.762 1.00 93.31 96 HIS A O 1
ATOM 760 N N . ASN A 1 97 ? 1.373 2.847 7.519 1.00 93.38 97 ASN A N 1
ATOM 761 C CA . ASN A 1 97 ? 0.235 3.749 7.344 1.00 93.38 97 ASN A CA 1
ATOM 762 C C . ASN A 1 97 ? -1.074 3.124 7.839 1.00 93.38 97 ASN A C 1
ATOM 764 O O . ASN A 1 97 ? -1.844 3.794 8.534 1.00 93.38 97 ASN A O 1
ATOM 768 N N . ILE A 1 98 ? -1.299 1.841 7.540 1.00 93.44 98 ILE A N 1
ATOM 769 C CA . ILE A 1 98 ? -2.458 1.087 8.035 1.00 93.44 98 ILE A CA 1
ATOM 770 C C . ILE A 1 98 ? -2.362 0.907 9.553 1.00 93.44 98 ILE A C 1
ATOM 772 O O . ILE A 1 98 ? -3.333 1.174 10.258 1.00 93.44 98 ILE A O 1
ATOM 776 N N . LYS A 1 99 ? -1.181 0.563 10.078 1.00 92.81 99 LYS A N 1
ATOM 777 C CA . LYS A 1 99 ? -0.949 0.392 11.522 1.00 92.81 99 LYS A CA 1
ATOM 778 C C . LYS A 1 99 ? -1.157 1.679 12.328 1.00 92.81 99 LYS A C 1
ATOM 780 O O . LYS A 1 99 ? -1.693 1.634 13.428 1.00 92.81 99 LYS A O 1
ATOM 785 N N . LYS A 1 100 ? -0.773 2.837 11.780 1.00 90.94 100 LYS A N 1
ATOM 786 C CA . LYS A 1 100 ? -0.975 4.166 12.395 1.00 90.94 100 LYS A CA 1
ATOM 787 C C . LYS A 1 100 ? -2.393 4.723 12.205 1.00 90.94 100 LYS A C 1
ATOM 789 O O . LYS A 1 100 ? -2.666 5.864 12.594 1.00 90.94 100 LYS A O 1
ATOM 794 N N . ALA A 1 101 ? -3.293 3.998 11.545 1.00 89.44 101 ALA A N 1
ATOM 795 C CA . ALA A 1 101 ? -4.652 4.469 11.332 1.00 89.44 101 ALA A CA 1
ATOM 796 C C . ALA A 1 101 ? -5.437 4.467 12.647 1.00 89.44 101 ALA A C 1
ATOM 798 O O . ALA A 1 101 ? -5.622 3.432 13.268 1.00 89.44 101 ALA A O 1
ATOM 799 N N . VAL A 1 102 ? -5.956 5.636 13.033 1.00 81.56 102 VAL A N 1
ATOM 800 C CA . VAL A 1 102 ? -6.752 5.784 14.268 1.00 81.56 102 VAL A CA 1
ATOM 801 C C . VAL A 1 102 ? -8.051 4.973 14.209 1.00 81.56 102 VAL A C 1
ATOM 803 O O . VAL A 1 102 ? -8.464 4.405 15.208 1.00 81.56 102 VAL A O 1
ATOM 806 N N . ASN A 1 103 ? -8.673 4.895 13.027 1.00 85.62 103 ASN A N 1
ATOM 807 C CA . ASN A 1 103 ? -9.922 4.163 12.817 1.00 85.62 103 ASN A CA 1
ATOM 808 C C . ASN A 1 103 ? -9.746 3.139 11.691 1.00 85.62 103 ASN A C 1
ATOM 810 O O . ASN A 1 103 ? -9.212 3.546 10.641 1.00 85.62 103 ASN A O 1
ATOM 814 N N . PRO A 1 104 ? -10.279 1.908 11.847 1.00 87.69 104 PRO A N 1
ATOM 815 C CA . PRO A 1 104 ? -10.382 0.925 10.775 1.00 87.69 104 PRO A CA 1
ATOM 816 C C . PRO A 1 104 ? -11.066 1.528 9.549 1.00 87.69 104 PRO A C 1
ATOM 818 O O . PRO A 1 104 ? -11.964 2.368 9.669 1.00 87.69 104 PRO A O 1
ATOM 821 N N . LYS A 1 105 ? -10.611 1.146 8.355 1.00 91.50 105 LYS A N 1
ATOM 822 C CA . LYS A 1 105 ? -11.149 1.673 7.094 1.00 91.50 105 LYS A CA 1
ATOM 823 C C . LYS A 1 105 ? -11.421 0.539 6.116 1.00 91.50 105 LYS A C 1
ATOM 825 O O . LYS A 1 105 ? -10.664 -0.436 6.104 1.00 91.50 105 LYS A O 1
ATOM 830 N N . PRO A 1 106 ? -12.456 0.678 5.273 1.00 93.62 106 PRO A N 1
ATOM 831 C CA . PRO A 1 106 ? -12.713 -0.286 4.220 1.00 93.62 106 PRO A CA 1
ATOM 832 C C . PRO A 1 106 ? -11.653 -0.191 3.115 1.00 93.62 106 PRO A C 1
ATOM 834 O O . PRO A 1 106 ? -11.024 0.857 2.928 1.00 93.62 106 PRO A O 1
ATOM 837 N N . ILE A 1 107 ? -11.507 -1.262 2.332 1.00 92.94 107 ILE A N 1
ATOM 838 C CA . ILE A 1 107 ? -10.558 -1.361 1.205 1.00 92.94 107 ILE A CA 1
ATOM 839 C C . ILE A 1 107 ? -10.669 -0.161 0.258 1.00 92.94 107 ILE A C 1
ATOM 841 O O . ILE A 1 107 ? -9.663 0.457 -0.086 1.00 92.94 107 ILE A O 1
ATOM 845 N N . LYS A 1 108 ? -11.898 0.216 -0.124 1.00 91.88 108 LYS A N 1
ATOM 846 C CA . LYS A 1 108 ? -12.143 1.346 -1.033 1.00 91.88 108 LYS A CA 1
ATOM 847 C C . LYS A 1 108 ? -11.535 2.645 -0.500 1.00 91.88 108 LYS A C 1
ATOM 849 O O . LYS A 1 108 ? -10.927 3.394 -1.256 1.00 91.88 108 LYS A O 1
ATOM 854 N N . SER A 1 109 ? -11.666 2.906 0.801 1.00 91.50 109 SER A N 1
ATOM 855 C CA . SER A 1 109 ? -11.076 4.096 1.415 1.00 91.50 109 SER A CA 1
ATOM 856 C C . SER A 1 109 ? -9.555 4.039 1.415 1.00 91.50 109 SER A C 1
ATOM 858 O O . SER A 1 109 ? -8.927 5.059 1.162 1.00 91.50 109 SER A O 1
ATOM 860 N N . TRP A 1 110 ? -8.958 2.872 1.666 1.00 93.69 110 TRP A N 1
ATOM 861 C CA . TRP A 1 110 ? -7.507 2.718 1.591 1.00 93.69 110 TRP A CA 1
ATOM 862 C C . TRP A 1 110 ? -6.969 2.991 0.192 1.00 93.69 110 TRP A C 1
ATOM 864 O O . TRP A 1 110 ? -6.014 3.747 0.063 1.00 93.69 110 TRP A O 1
ATOM 874 N N . LEU A 1 111 ? -7.616 2.477 -0.853 1.00 92.94 111 LEU A N 1
ATOM 875 C CA . LEU A 1 111 ? -7.208 2.743 -2.234 1.00 92.94 111 LEU A CA 1
ATOM 876 C C . LEU A 1 111 ? -7.202 4.245 -2.560 1.00 92.94 111 LEU A C 1
ATOM 878 O O . LEU A 1 111 ? -6.199 4.756 -3.053 1.00 92.94 111 LEU A O 1
ATOM 882 N N . LEU A 1 112 ? -8.275 4.962 -2.209 1.00 90.88 112 LEU A N 1
ATOM 883 C CA . LEU A 1 112 ? -8.373 6.413 -2.421 1.00 90.88 112 LEU A CA 1
ATOM 884 C C . LEU A 1 112 ? -7.317 7.189 -1.623 1.00 90.88 112 LEU A C 1
ATOM 886 O O . LEU A 1 112 ? -6.738 8.150 -2.124 1.00 90.88 112 LEU A O 1
ATOM 890 N N . LEU A 1 113 ? -7.051 6.777 -0.380 1.00 92.19 113 LEU A N 1
ATOM 891 C CA . LEU A 1 113 ? -6.051 7.408 0.481 1.00 92.19 113 LEU A CA 1
ATOM 892 C C . LEU A 1 113 ? -4.629 7.203 -0.046 1.00 92.19 113 LEU A C 1
ATOM 894 O O . LEU A 1 113 ? -3.876 8.165 -0.151 1.00 92.19 113 LEU A O 1
ATOM 898 N N . LEU A 1 114 ? -4.279 5.971 -0.419 1.00 92.81 114 LEU A N 1
ATOM 899 C CA . LEU A 1 114 ? -2.957 5.622 -0.941 1.00 92.81 114 LEU A CA 1
ATOM 900 C C . LEU A 1 114 ? -2.696 6.235 -2.326 1.00 92.81 114 LEU A C 1
ATOM 902 O O . LEU A 1 114 ? -1.535 6.440 -2.685 1.00 92.81 114 LEU A O 1
ATOM 906 N N . ASN A 1 115 ? -3.747 6.509 -3.109 1.00 90.44 115 ASN A N 1
ATOM 907 C CA . ASN A 1 115 ? -3.645 7.205 -4.396 1.00 90.44 115 ASN A CA 1
ATOM 908 C C . ASN A 1 115 ? -3.697 8.738 -4.272 1.00 90.44 115 ASN A C 1
ATOM 910 O O . ASN A 1 115 ? -3.449 9.429 -5.252 1.00 90.44 115 ASN A O 1
ATOM 914 N N . GLY A 1 116 ? -4.004 9.279 -3.087 1.00 87.88 116 GLY A N 1
ATOM 915 C CA . GLY A 1 116 ? -4.097 10.727 -2.876 1.00 87.88 116 GLY A CA 1
ATOM 916 C C . GLY A 1 116 ? -5.390 11.366 -3.396 1.00 87.88 116 GLY A C 1
ATOM 917 O O . GLY A 1 116 ? -5.466 12.581 -3.524 1.00 87.88 116 GLY A O 1
ATOM 918 N N . GLU A 1 117 ? -6.441 10.584 -3.650 1.00 84.12 117 GLU A N 1
ATOM 919 C CA . GLU A 1 117 ? -7.741 11.068 -4.155 1.00 84.12 117 GLU A CA 1
ATOM 920 C C . GLU A 1 117 ? -8.668 11.589 -3.041 1.00 84.12 117 GLU A C 1
ATOM 922 O O . GLU A 1 117 ? -9.885 11.683 -3.196 1.00 84.12 117 GLU A O 1
ATOM 927 N N . THR A 1 118 ? -8.118 11.903 -1.866 1.00 79.12 118 THR A N 1
ATOM 928 C CA . THR A 1 118 ? -8.899 12.362 -0.713 1.00 79.12 118 THR A CA 1
ATOM 929 C C . THR A 1 118 ? -8.663 13.846 -0.453 1.00 79.12 118 THR A C 1
ATOM 931 O O . THR A 1 118 ? -7.569 14.244 -0.076 1.00 79.12 118 THR A O 1
ATOM 934 N N . TYR A 1 119 ? -9.724 14.655 -0.510 1.00 68.88 119 TYR A N 1
ATOM 935 C CA . TYR A 1 119 ? -9.685 16.112 -0.282 1.00 68.88 119 TYR A CA 1
ATOM 936 C C . TYR A 1 119 ? -9.433 16.551 1.178 1.00 68.88 119 TYR A C 1
ATOM 938 O O . TYR A 1 119 ? -9.626 17.710 1.533 1.00 68.88 119 TYR A O 1
ATOM 946 N N . SER A 1 120 ? -9.029 15.643 2.069 1.00 73.25 120 SER A N 1
ATOM 947 C CA . SER A 1 120 ? -8.820 15.951 3.487 1.00 73.25 120 SER A CA 1
ATOM 948 C C . SER A 1 120 ? -7.333 16.074 3.796 1.00 73.25 120 SER A C 1
ATOM 950 O O . SER A 1 120 ? -6.620 15.075 3.813 1.00 73.25 120 SER A O 1
ATOM 952 N N . ILE A 1 121 ? -6.890 17.284 4.149 1.00 65.69 121 ILE A N 1
ATOM 953 C CA . ILE A 1 121 ? -5.490 17.610 4.486 1.00 65.69 121 ILE A CA 1
ATOM 954 C C . ILE A 1 121 ? -4.931 16.677 5.576 1.00 65.69 121 ILE A C 1
ATOM 956 O O . ILE A 1 121 ? -3.815 16.180 5.475 1.00 65.69 121 ILE A O 1
ATOM 960 N N . LYS A 1 122 ? -5.737 16.341 6.595 1.00 69.88 122 LYS A N 1
ATOM 961 C CA . LYS A 1 122 ? -5.336 15.423 7.682 1.00 69.88 122 LYS A CA 1
ATOM 962 C C . LYS A 1 122 ? -5.073 13.986 7.205 1.00 69.88 122 LYS A C 1
ATOM 964 O O . LYS A 1 122 ? -4.443 13.208 7.923 1.00 69.88 122 LYS A O 1
ATOM 969 N N . LYS A 1 123 ? -5.609 13.616 6.040 1.00 68.31 123 LYS A N 1
ATOM 970 C CA . LYS A 1 123 ? -5.550 12.272 5.459 1.00 68.31 123 LYS A CA 1
ATOM 971 C C . LYS A 1 123 ? -4.560 12.165 4.289 1.00 68.31 123 LYS A C 1
ATOM 973 O O . LYS A 1 123 ? -4.251 11.040 3.913 1.00 68.31 123 LYS A O 1
ATOM 978 N N . ASP A 1 124 ? -4.004 13.279 3.795 1.00 73.81 124 ASP A N 1
ATOM 979 C CA . ASP A 1 124 ? -2.957 13.285 2.749 1.00 73.81 124 ASP A CA 1
ATOM 980 C C . ASP A 1 124 ? -1.672 12.570 3.199 1.00 73.81 124 ASP A C 1
ATOM 982 O O . ASP A 1 124 ? -0.917 12.048 2.390 1.00 73.81 124 ASP A O 1
ATOM 986 N N . LYS A 1 125 ? -1.461 12.435 4.515 1.00 83.12 125 LYS A N 1
ATOM 987 C CA . LYS A 1 125 ? -0.335 11.678 5.086 1.00 83.12 125 LYS A CA 1
ATOM 988 C C . LYS A 1 125 ? -0.285 10.196 4.692 1.00 83.12 125 LYS A C 1
ATOM 990 O O . LYS A 1 125 ? 0.732 9.558 4.917 1.00 83.12 125 LYS A O 1
ATOM 995 N N . TYR A 1 126 ? -1.381 9.640 4.173 1.00 89.38 126 TYR A N 1
ATOM 996 C CA . TYR A 1 126 ? -1.439 8.249 3.720 1.00 89.38 126 TYR A CA 1
ATOM 997 C C . TYR A 1 126 ? -1.104 8.091 2.231 1.00 89.38 126 TYR A C 1
ATOM 999 O O . TYR A 1 126 ? -0.984 6.965 1.756 1.00 89.38 126 TYR A O 1
ATOM 1007 N N . HIS A 1 127 ? -0.973 9.190 1.487 1.00 91.94 127 HIS A N 1
ATOM 1008 C CA . HIS A 1 127 ? -0.711 9.153 0.056 1.00 91.94 127 HIS A CA 1
ATOM 1009 C C . HIS A 1 127 ? 0.720 8.691 -0.230 1.00 91.94 127 HIS A C 1
ATOM 1011 O O . HIS A 1 127 ? 1.693 9.327 0.173 1.00 91.94 127 HIS A O 1
ATOM 1017 N N . ILE A 1 128 ? 0.838 7.613 -1.006 1.00 92.00 128 ILE A N 1
ATOM 1018 C CA . ILE A 1 128 ? 2.124 7.089 -1.458 1.00 92.00 128 ILE A CA 1
ATOM 1019 C C . ILE A 1 128 ? 2.546 7.815 -2.734 1.00 92.00 128 ILE A C 1
ATOM 1021 O O . ILE A 1 128 ? 1.942 7.646 -3.799 1.00 92.00 128 ILE A O 1
ATOM 1025 N N . ARG A 1 129 ? 3.612 8.612 -2.627 1.00 90.38 129 ARG A N 1
ATOM 1026 C CA . ARG A 1 129 ? 4.130 9.442 -3.722 1.00 90.38 129 ARG A CA 1
ATOM 1027 C C . ARG A 1 129 ? 5.192 8.706 -4.539 1.00 90.38 129 ARG A C 1
ATOM 1029 O O . ARG A 1 129 ? 5.910 7.843 -4.038 1.00 90.38 129 ARG A O 1
ATOM 1036 N N . ASN A 1 130 ? 5.329 9.098 -5.809 1.00 89.44 130 ASN A N 1
ATOM 1037 C CA . ASN A 1 130 ? 6.367 8.606 -6.725 1.00 89.44 130 ASN A CA 1
ATOM 1038 C C . ASN A 1 130 ? 6.417 7.072 -6.887 1.00 89.44 130 ASN A C 1
ATOM 1040 O O . ASN A 1 130 ? 7.469 6.525 -7.213 1.00 89.44 130 ASN A O 1
ATOM 1044 N N . THR A 1 131 ? 5.290 6.374 -6.710 1.00 90.88 131 THR A N 1
ATOM 1045 C CA . THR A 1 131 ? 5.206 4.901 -6.716 1.00 90.88 131 THR A CA 1
ATOM 1046 C C . THR A 1 131 ? 5.860 4.277 -7.945 1.00 90.88 131 THR A C 1
ATOM 1048 O O . THR A 1 131 ? 6.714 3.415 -7.796 1.00 90.88 131 THR A O 1
ATOM 1051 N N . ARG A 1 132 ? 5.557 4.770 -9.155 1.00 88.62 132 ARG A N 1
ATOM 1052 C CA . ARG A 1 132 ? 6.174 4.278 -10.402 1.00 88.62 132 ARG A CA 1
ATOM 1053 C C . ARG A 1 132 ? 7.699 4.402 -10.407 1.00 88.62 132 ARG A C 1
ATOM 1055 O O . ARG A 1 132 ? 8.381 3.463 -10.791 1.00 88.62 132 ARG A O 1
ATOM 1062 N N . LYS A 1 133 ? 8.234 5.543 -9.954 1.00 88.81 133 LYS A N 1
ATOM 1063 C CA . LYS A 1 133 ? 9.687 5.775 -9.886 1.00 88.81 133 LYS A CA 1
ATOM 1064 C C . LYS A 1 133 ? 10.351 4.846 -8.872 1.00 88.81 133 LYS A C 1
ATOM 1066 O O . LYS A 1 133 ? 11.425 4.330 -9.145 1.00 88.81 133 LYS A O 1
ATOM 1071 N N . ARG A 1 134 ? 9.711 4.623 -7.719 1.00 92.94 134 ARG A N 1
ATOM 1072 C CA . ARG A 1 134 ? 10.220 3.729 -6.665 1.00 92.94 134 ARG A CA 1
ATOM 1073 C C . ARG A 1 134 ? 10.211 2.267 -7.109 1.00 92.94 134 ARG A C 1
ATOM 1075 O O . ARG A 1 134 ? 11.218 1.593 -6.941 1.00 92.94 134 ARG A O 1
ATOM 1082 N N . VAL A 1 135 ? 9.129 1.820 -7.749 1.00 90.62 135 VAL A N 1
ATOM 1083 C CA . VAL A 1 135 ? 9.052 0.483 -8.361 1.00 90.62 135 VAL A CA 1
ATOM 1084 C C . VAL A 1 135 ? 10.111 0.334 -9.458 1.00 90.62 135 VAL A C 1
ATOM 1086 O O . VAL A 1 135 ? 10.842 -0.647 -9.466 1.00 90.62 135 VAL A O 1
ATOM 1089 N N . GLY A 1 136 ? 10.272 1.337 -10.328 1.00 88.69 136 GLY A N 1
ATOM 1090 C CA . GLY A 1 136 ? 11.315 1.336 -11.358 1.00 88.69 136 GLY A CA 1
ATOM 1091 C C . GLY A 1 136 ? 12.733 1.263 -10.785 1.00 88.69 136 GLY A C 1
ATOM 1092 O O . GLY A 1 136 ? 13.553 0.506 -11.288 1.00 88.69 136 GLY A O 1
ATOM 1093 N N . LYS A 1 137 ? 13.019 1.989 -9.696 1.00 90.56 137 LYS A N 1
ATOM 1094 C CA . LYS A 1 137 ? 14.306 1.893 -8.993 1.00 90.56 137 LYS A CA 1
ATOM 1095 C C . LYS A 1 137 ? 14.558 0.469 -8.487 1.00 90.56 137 LYS A C 1
ATOM 1097 O O . LYS A 1 137 ? 15.644 -0.056 -8.707 1.00 90.56 137 LYS A O 1
ATOM 1102 N N . SER A 1 138 ? 13.555 -0.159 -7.870 1.00 90.75 138 SER A N 1
ATOM 1103 C CA . SER A 1 138 ? 13.691 -1.529 -7.364 1.00 90.75 138 SER A CA 1
ATOM 1104 C C . SER A 1 138 ? 13.905 -2.549 -8.489 1.00 90.75 138 SER A C 1
ATOM 1106 O O . SER A 1 138 ? 14.755 -3.426 -8.368 1.00 90.75 138 SER A O 1
ATOM 1108 N N . LEU A 1 139 ? 13.226 -2.385 -9.630 1.00 90.31 139 LEU A N 1
ATOM 1109 C CA . LEU A 1 139 ? 13.451 -3.208 -10.825 1.00 90.31 139 LEU A CA 1
ATOM 1110 C C . LEU A 1 139 ? 14.894 -3.106 -11.342 1.00 90.31 139 LEU A C 1
ATOM 1112 O O . LEU A 1 139 ? 15.531 -4.132 -11.579 1.00 90.31 139 LEU A O 1
ATOM 1116 N N . VAL A 1 140 ? 15.440 -1.886 -11.425 1.00 90.44 140 VAL A N 1
ATOM 1117 C CA . VAL A 1 140 ? 16.836 -1.653 -11.838 1.00 90.44 140 VAL A CA 1
ATOM 1118 C C . VAL A 1 140 ? 17.818 -2.326 -10.876 1.00 90.44 140 VAL A C 1
ATOM 1120 O O . VAL A 1 140 ? 18.764 -2.976 -11.319 1.00 90.44 140 VAL A O 1
ATOM 1123 N N . GLU A 1 141 ? 17.586 -2.223 -9.565 1.00 89.75 141 GLU A N 1
ATOM 1124 C CA . GLU A 1 141 ? 18.407 -2.890 -8.542 1.00 89.75 141 GLU A CA 1
ATOM 1125 C C . GLU A 1 141 ? 18.367 -4.422 -8.681 1.00 89.75 141 GLU A C 1
ATOM 1127 O O . GLU A 1 141 ? 19.386 -5.091 -8.497 1.00 89.75 141 GLU A O 1
ATOM 1132 N N . LYS A 1 142 ? 17.215 -4.975 -9.078 1.00 89.06 142 LYS A N 1
ATOM 1133 C CA . LYS A 1 142 ? 17.015 -6.409 -9.342 1.00 89.06 142 LYS A CA 1
ATOM 1134 C C . LYS A 1 142 ? 17.449 -6.855 -10.746 1.00 89.06 142 LYS A C 1
ATOM 1136 O O . LYS A 1 142 ? 17.387 -8.049 -11.027 1.00 89.06 142 LYS A O 1
ATOM 1141 N N . LYS A 1 143 ? 17.937 -5.939 -11.594 1.00 86.31 143 LYS A N 1
ATOM 1142 C CA . LYS A 1 143 ? 18.387 -6.177 -12.981 1.00 86.31 143 LYS A CA 1
ATOM 1143 C C . LYS A 1 143 ? 17.283 -6.669 -13.937 1.00 86.31 143 LYS A C 1
ATOM 1145 O O . LYS A 1 143 ? 17.554 -7.527 -14.779 1.00 86.31 143 LYS A O 1
ATOM 1150 N N . TYR A 1 144 ? 16.074 -6.121 -13.807 1.00 76.88 144 TYR A N 1
ATOM 1151 C CA . TYR A 1 144 ? 14.944 -6.332 -14.727 1.00 76.88 144 TYR A CA 1
ATOM 1152 C C . TYR A 1 144 ? 14.623 -5.085 -15.552 1.00 76.88 144 TYR A C 1
ATOM 1154 O O . TYR A 1 144 ? 14.902 -3.962 -15.070 1.00 76.88 144 TYR A O 1
#

Organism: Nematocida parisii (strain ERTm3) (NCBI:txid935791)